Protein AF-A0A3P7J979-F1 (afdb_monomer_lite)

Organism: Strongylus vulgaris (NCBI:txid40348)

Radius of gyration: 21.76 Å; chains: 1; bounding box: 54×29×46 Å

Secondary structure (DSSP, 8-state):
--------HHHHH----------TTS-------GGG-TTT-TT-------HHHHT-

Foldseek 3Di:
DDDPDPDDVCVVPNDDPPPDPPPCPPDNPPPQDPCNPLVPPPPDDDDDDDPVNVVD

Structure (mmCIF, N/CA/C/O backbone):
data_AF-A0A3P7J979-F1
#
_entry.id   AF-A0A3P7J979-F1
#
loop_
_atom_site.group_PDB
_atom_site.id
_atom_site.type_symbol
_atom_site.label_atom_id
_atom_site.label_alt_id
_atom_site.label_comp_id
_atom_site.label_asym_id
_atom_site.label_entity_id
_atom_site.label_seq_id
_atom_site.pdbx_PDB_ins_code
_atom_site.Cartn_x
_atom_site.Cartn_y
_atom_site.Cartn_z
_atom_site.occupancy
_atom_site.B_iso_or_equiv
_atom_site.auth_seq_id
_atom_site.auth_comp_id
_atom_site.auth_asym_id
_atom_site.auth_atom_id
_atom_site.pdbx_PDB_model_num
ATOM 1 N N . MET A 1 1 ? 42.014 -20.709 22.647 1.00 49.41 1 MET A N 1
ATOM 2 C CA . MET A 1 1 ? 41.036 -19.603 22.628 1.00 49.41 1 MET A CA 1
ATOM 3 C C . MET A 1 1 ? 40.948 -19.116 21.191 1.00 49.41 1 MET A C 1
ATOM 5 O O . MET A 1 1 ? 41.836 -18.399 20.753 1.00 49.41 1 MET A O 1
ATOM 9 N N . THR A 1 2 ? 39.990 -19.620 20.416 1.00 60.38 2 THR A N 1
ATOM 10 C CA . THR A 1 2 ? 39.747 -19.169 19.037 1.00 60.38 2 THR A CA 1
ATOM 11 C C . THR A 1 2 ? 38.900 -17.894 19.077 1.00 60.38 2 THR A C 1
ATOM 13 O O . THR A 1 2 ? 37.925 -17.857 19.829 1.00 60.38 2 THR A O 1
ATOM 16 N N . PRO A 1 3 ? 39.262 -16.832 18.337 1.00 64.19 3 PRO A N 1
ATOM 17 C CA . PRO A 1 3 ? 38.456 -15.618 18.305 1.00 64.19 3 PRO A CA 1
ATOM 18 C C . PRO A 1 3 ? 37.101 -15.908 17.638 1.00 64.19 3 PRO A C 1
ATOM 20 O O . PRO A 1 3 ? 37.053 -16.698 16.690 1.00 64.19 3 PRO A O 1
ATOM 23 N N . PRO A 1 4 ? 35.997 -15.295 18.102 1.00 67.31 4 PRO A N 1
ATOM 24 C CA . PRO A 1 4 ? 34.714 -15.423 17.427 1.00 67.31 4 PRO A CA 1
ATOM 25 C C . PRO A 1 4 ? 34.824 -14.777 16.042 1.00 67.31 4 PRO A C 1
ATOM 27 O O . PRO A 1 4 ? 35.045 -13.571 15.927 1.00 67.31 4 PRO A O 1
ATOM 30 N N . MET A 1 5 ? 34.695 -15.579 14.984 1.00 70.69 5 MET A N 1
ATOM 31 C CA . MET A 1 5 ? 34.536 -15.051 13.632 1.00 70.69 5 MET A CA 1
ATOM 32 C C . MET A 1 5 ? 33.162 -14.388 13.557 1.00 70.69 5 MET A C 1
ATOM 34 O O . MET A 1 5 ? 32.138 -15.067 13.533 1.00 70.69 5 MET A O 1
ATOM 38 N N . ILE A 1 6 ? 33.138 -13.055 13.584 1.00 74.19 6 ILE A N 1
ATOM 39 C CA . ILE A 1 6 ? 31.927 -12.286 13.304 1.00 74.19 6 ILE A CA 1
ATOM 40 C C . ILE A 1 6 ? 31.642 -12.483 11.819 1.00 74.19 6 ILE A C 1
ATOM 42 O O . ILE A 1 6 ? 32.372 -11.972 10.969 1.00 74.19 6 ILE A O 1
ATOM 46 N N . LEU A 1 7 ? 30.613 -13.274 11.524 1.00 68.75 7 LEU A N 1
ATOM 47 C CA . LEU A 1 7 ? 30.165 -13.493 10.157 1.00 68.75 7 LEU A CA 1
ATOM 48 C C . LEU A 1 7 ? 29.716 -12.149 9.566 1.00 68.75 7 LEU A C 1
ATOM 50 O O . LEU A 1 7 ? 29.020 -11.382 10.246 1.00 68.75 7 LEU A O 1
ATOM 54 N N . PRO A 1 8 ? 30.106 -11.830 8.321 1.00 74.00 8 PRO A N 1
ATOM 55 C CA . PRO A 1 8 ? 29.645 -10.621 7.665 1.00 74.00 8 PRO A CA 1
ATOM 56 C C . PRO A 1 8 ? 28.107 -10.633 7.574 1.00 74.00 8 PRO A C 1
ATOM 58 O O . PRO A 1 8 ? 27.510 -11.693 7.374 1.00 74.00 8 PRO A O 1
ATOM 61 N N . PRO A 1 9 ? 27.432 -9.472 7.678 1.00 65.31 9 PRO A N 1
ATOM 62 C CA . PRO A 1 9 ? 25.967 -9.396 7.674 1.00 65.31 9 PRO A CA 1
ATOM 63 C C . PRO A 1 9 ? 25.300 -10.072 6.469 1.00 65.31 9 PRO A C 1
ATOM 65 O O . PRO A 1 9 ? 24.165 -10.518 6.573 1.00 65.31 9 PRO A O 1
ATOM 68 N N . THR A 1 10 ? 26.006 -10.185 5.342 1.00 66.81 10 THR A N 1
ATOM 69 C CA . THR A 1 10 ? 25.559 -10.903 4.140 1.00 66.81 10 THR A CA 1
ATOM 70 C C . THR A 1 10 ? 25.385 -12.402 4.363 1.00 66.81 10 THR A C 1
ATOM 72 O O . THR A 1 10 ? 24.494 -12.999 3.769 1.00 66.81 10 THR A O 1
ATOM 75 N N . GLU A 1 11 ? 26.216 -13.007 5.212 1.00 65.12 11 GLU A N 1
ATOM 76 C CA . GLU A 1 11 ? 26.104 -14.416 5.605 1.00 65.12 11 GLU A CA 1
ATOM 77 C C . GLU A 1 11 ? 25.099 -14.607 6.748 1.00 65.12 11 GLU A C 1
ATOM 79 O O . GLU A 1 11 ? 24.513 -15.678 6.870 1.00 65.12 11 GLU A O 1
ATOM 84 N N . LEU A 1 12 ? 24.856 -13.566 7.556 1.00 66.31 12 LEU A N 1
ATOM 85 C CA . LEU A 1 12 ? 23.929 -13.622 8.691 1.00 66.31 12 LEU A CA 1
ATOM 86 C C . LEU A 1 12 ? 22.462 -13.345 8.304 1.00 66.31 12 LEU A C 1
ATOM 88 O O . LEU A 1 12 ? 21.554 -13.956 8.859 1.00 66.31 12 LEU A O 1
ATOM 92 N N . TYR A 1 13 ? 22.228 -12.420 7.369 1.00 72.50 13 TYR A N 1
ATOM 93 C CA . TYR A 1 13 ? 20.894 -11.928 6.991 1.00 72.50 13 TYR A CA 1
ATOM 94 C C . TYR A 1 13 ? 20.555 -12.138 5.505 1.00 72.50 13 TYR A C 1
ATOM 96 O O . TYR A 1 13 ? 19.458 -11.791 5.070 1.00 72.50 13 TYR A O 1
ATOM 104 N N . GLY A 1 14 ? 21.472 -12.710 4.716 1.00 69.62 14 GLY A N 1
ATOM 105 C CA . GLY A 1 14 ? 21.326 -12.838 3.266 1.00 69.62 14 GLY A CA 1
ATOM 106 C C . GLY A 1 14 ? 21.512 -11.510 2.518 1.00 69.62 14 GLY A C 1
ATOM 107 O O . GLY A 1 14 ? 21.674 -10.439 3.103 1.00 69.62 14 GLY A O 1
ATOM 108 N N . THR A 1 15 ? 21.514 -11.565 1.184 1.00 71.19 15 THR A N 1
ATOM 109 C CA . THR A 1 15 ? 21.578 -10.370 0.328 1.00 71.19 15 THR A CA 1
ATOM 110 C C . THR A 1 15 ? 20.178 -9.959 -0.112 1.00 71.19 15 THR A C 1
ATOM 112 O O . THR A 1 15 ? 19.467 -10.766 -0.710 1.00 71.19 15 THR A O 1
ATOM 115 N N . ILE A 1 16 ? 19.797 -8.696 0.101 1.00 72.06 16 ILE A N 1
ATO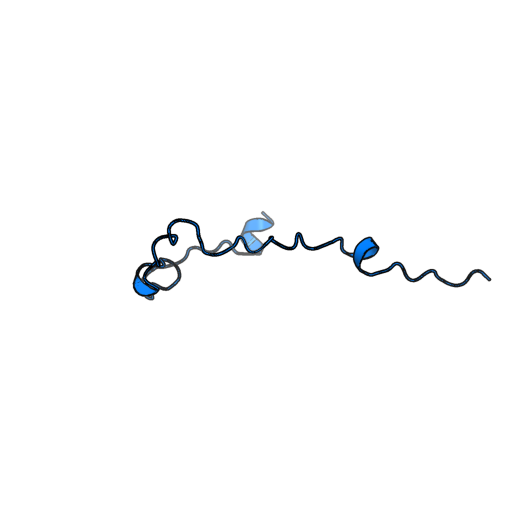M 116 C CA . ILE A 1 16 ? 18.597 -8.130 -0.531 1.00 72.06 16 ILE A CA 1
ATOM 117 C C . ILE A 1 16 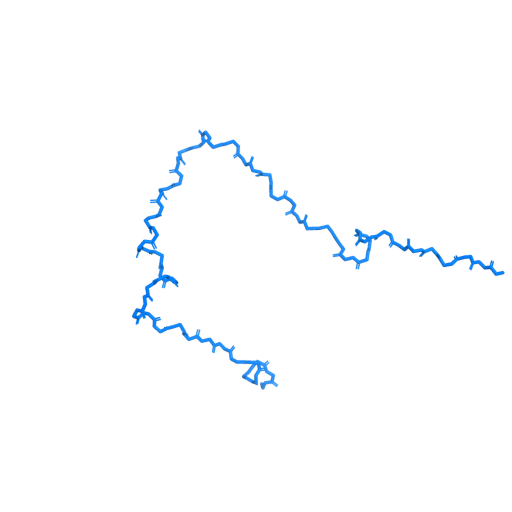? 18.820 -8.179 -2.050 1.00 72.06 16 ILE A C 1
ATOM 119 O O . ILE A 1 16 ? 19.823 -7.620 -2.513 1.00 72.06 16 ILE A O 1
ATOM 123 N N . PRO A 1 17 ? 17.938 -8.818 -2.842 1.00 62.81 17 PRO A N 1
ATOM 124 C CA . PRO A 1 17 ? 18.054 -8.797 -4.291 1.00 62.81 17 PRO A CA 1
ATOM 125 C C . PRO A 1 17 ? 17.950 -7.346 -4.755 1.00 62.81 17 PRO A C 1
ATOM 127 O O . PRO A 1 17 ? 16.892 -6.718 -4.717 1.00 62.81 17 PRO A O 1
ATOM 130 N N . ARG A 1 18 ? 19.091 -6.779 -5.145 1.00 64.31 18 ARG A N 1
ATOM 131 C CA . ARG A 1 18 ? 19.167 -5.412 -5.642 1.00 64.31 18 ARG A CA 1
ATOM 132 C C . ARG A 1 18 ? 18.577 -5.420 -7.043 1.00 64.31 18 ARG A C 1
ATOM 134 O O . ARG A 1 18 ? 19.248 -5.821 -7.991 1.00 64.31 18 ARG A O 1
ATOM 141 N N . ALA A 1 19 ? 17.313 -5.017 -7.153 1.00 65.44 19 ALA A N 1
ATOM 142 C CA . ALA A 1 19 ? 16.653 -4.858 -8.438 1.00 65.44 19 ALA A CA 1
ATOM 143 C C . ALA A 1 19 ? 17.542 -3.998 -9.345 1.00 65.44 19 ALA A C 1
A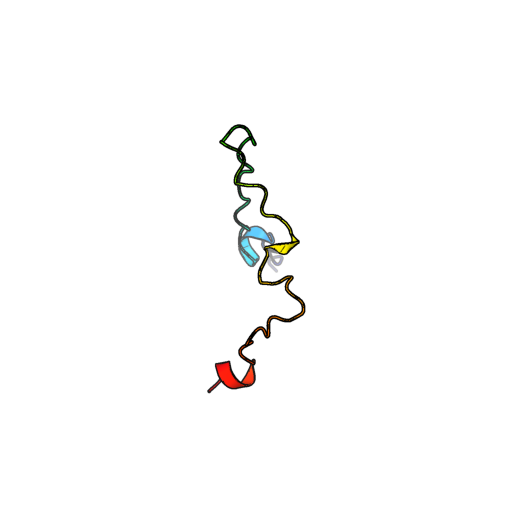TOM 145 O O . ALA A 1 19 ? 17.907 -2.869 -9.004 1.00 65.44 19 ALA A O 1
ATOM 146 N N . THR A 1 20 ? 17.942 -4.557 -10.484 1.00 63.56 20 THR A N 1
ATOM 147 C CA . THR A 1 20 ? 18.618 -3.795 -11.525 1.00 63.56 20 THR A CA 1
ATOM 148 C C . THR A 1 20 ? 17.606 -2.771 -12.022 1.00 63.56 20 THR A C 1
ATOM 150 O O . THR A 1 20 ? 16.588 -3.145 -12.601 1.00 63.56 20 THR A O 1
ATOM 153 N N . LEU A 1 21 ? 17.836 -1.485 -11.745 1.00 63.78 21 LEU A N 1
ATOM 154 C CA . LEU A 1 21 ? 17.035 -0.417 -12.336 1.00 63.78 21 LEU A CA 1
ATOM 155 C C . LEU A 1 21 ? 17.275 -0.475 -13.845 1.00 63.78 21 LEU A C 1
ATOM 157 O O . LEU A 1 21 ? 18.313 -0.026 -14.332 1.00 63.78 21 LEU A O 1
ATOM 161 N N . LEU A 1 22 ? 16.350 -1.106 -14.570 1.00 66.25 22 LEU A N 1
ATOM 162 C CA . LEU A 1 22 ? 16.374 -1.130 -16.024 1.00 66.25 22 LEU A CA 1
ATOM 163 C C . LEU A 1 22 ? 16.403 0.324 -16.522 1.00 66.25 22 LEU A C 1
ATOM 165 O O . LEU A 1 22 ? 15.689 1.168 -15.967 1.00 66.25 22 LEU A O 1
ATOM 169 N N . PRO A 1 23 ? 17.208 0.641 -17.552 1.00 60.50 23 PRO A N 1
ATOM 170 C CA . PRO A 1 23 ? 17.162 1.945 -18.190 1.00 60.50 23 PRO A CA 1
ATOM 171 C C . PRO A 1 23 ? 15.715 2.269 -18.557 1.00 60.50 23 PRO A C 1
ATOM 173 O O . PRO A 1 23 ? 15.020 1.446 -19.157 1.00 60.50 23 PRO A O 1
ATOM 176 N N . ARG A 1 24 ? 15.262 3.470 -18.193 1.00 59.69 24 ARG A N 1
ATOM 177 C CA . ARG A 1 24 ? 13.908 4.001 -18.423 1.00 59.69 24 ARG A CA 1
ATOM 178 C C . ARG A 1 24 ? 13.657 4.312 -19.912 1.00 59.69 24 ARG A C 1
ATOM 180 O O . ARG A 1 24 ? 13.108 5.349 -20.248 1.00 59.69 24 ARG A O 1
ATOM 187 N N . ASN A 1 25 ? 14.099 3.427 -20.802 1.00 57.47 25 ASN A N 1
ATOM 188 C CA . ASN A 1 25 ? 13.987 3.545 -22.255 1.00 57.47 25 ASN A CA 1
ATOM 189 C C . ASN A 1 25 ? 12.997 2.520 -22.840 1.00 57.47 25 ASN A C 1
ATOM 191 O O . ASN A 1 25 ? 12.821 2.467 -24.053 1.00 57.47 25 ASN A O 1
ATOM 195 N N . GLY A 1 26 ? 12.351 1.702 -22.001 1.00 62.16 26 GLY A N 1
ATOM 196 C CA . GLY A 1 26 ? 11.144 0.967 -22.387 1.00 62.16 26 GLY A CA 1
ATOM 197 C C . GLY A 1 26 ? 9.933 1.906 -22.447 1.00 62.16 26 GLY A C 1
ATOM 198 O O . GLY A 1 26 ? 10.016 3.012 -21.902 1.00 62.16 26 GLY A O 1
ATOM 199 N N . PRO A 1 27 ? 8.811 1.501 -23.080 1.00 60.47 27 PRO A N 1
ATOM 200 C CA . PRO A 1 27 ? 7.576 2.276 -23.023 1.00 60.47 27 PRO A CA 1
ATOM 201 C C . PRO A 1 27 ? 7.315 2.602 -21.559 1.00 60.47 27 PRO A C 1
ATOM 203 O O . PRO A 1 27 ? 7.282 1.702 -20.719 1.00 60.47 27 PRO A O 1
ATOM 206 N N . MET A 1 28 ? 7.260 3.899 -21.255 1.00 59.88 28 MET A N 1
ATOM 207 C CA . MET A 1 28 ? 7.009 4.393 -19.913 1.00 59.88 28 MET A CA 1
ATOM 208 C C . MET A 1 28 ? 5.783 3.638 -19.414 1.00 59.88 28 MET A C 1
ATOM 210 O O . MET A 1 28 ? 4.710 3.787 -20.000 1.00 59.88 28 MET A O 1
ATOM 214 N N . ALA A 1 29 ? 5.963 2.769 -18.407 1.00 61.88 29 ALA A N 1
ATOM 215 C CA . ALA A 1 29 ? 4.829 2.178 -17.711 1.00 61.88 29 ALA A CA 1
ATOM 216 C C . ALA A 1 29 ? 3.868 3.338 -17.443 1.00 61.88 29 ALA A C 1
ATOM 218 O O . ALA A 1 29 ? 4.364 4.406 -17.048 1.00 61.88 29 ALA A O 1
ATOM 219 N N . PRO A 1 30 ? 2.571 3.199 -17.783 1.00 63.56 30 PRO A N 1
ATOM 220 C CA . PRO A 1 30 ? 1.643 4.316 -17.727 1.00 63.56 30 PRO A CA 1
ATOM 221 C C . PRO A 1 30 ? 1.844 4.985 -16.378 1.00 63.56 30 PRO A C 1
ATOM 223 O O . PRO A 1 30 ? 1.853 4.296 -15.358 1.00 63.56 30 PRO A O 1
ATOM 226 N N . VAL A 1 31 ? 2.159 6.284 -16.400 1.00 65.56 31 VAL A N 1
ATOM 227 C CA . VAL A 1 31 ? 2.342 7.067 -15.181 1.00 65.56 31 VAL A CA 1
ATOM 228 C C . VAL A 1 31 ? 1.011 6.954 -14.463 1.00 65.56 31 VAL A C 1
ATOM 230 O O . VAL A 1 31 ? 0.046 7.594 -14.867 1.00 65.56 31 VAL A O 1
ATOM 233 N N . GLN A 1 32 ? 0.929 6.035 -13.503 1.00 68.31 32 GLN A N 1
ATOM 234 C CA . GLN A 1 32 ? -0.290 5.817 -12.749 1.00 68.31 32 GLN A CA 1
ATOM 235 C C . GLN A 1 32 ? -0.535 7.124 -12.011 1.00 68.31 32 GLN A C 1
ATOM 237 O O . GLN A 1 32 ? 0.356 7.591 -11.292 1.00 68.31 32 GLN A O 1
ATOM 242 N N . ASP A 1 33 ? -1.687 7.751 -12.255 1.00 72.25 33 ASP A N 1
ATOM 243 C CA . ASP A 1 33 ? -2.055 8.936 -11.499 1.00 72.25 33 ASP A CA 1
ATOM 244 C C . ASP A 1 33 ? -2.073 8.512 -10.026 1.00 72.25 33 ASP A C 1
ATOM 246 O O . ASP A 1 33 ? -2.695 7.499 -9.687 1.00 72.25 33 ASP A O 1
ATOM 250 N N . PRO A 1 34 ? -1.376 9.228 -9.131 1.00 68.00 34 PRO A N 1
ATOM 251 C CA . PRO A 1 34 ? -1.421 8.914 -7.716 1.00 68.00 34 PRO A CA 1
ATOM 252 C C . PRO A 1 34 ? -2.854 8.844 -7.169 1.00 68.00 34 PRO A C 1
ATOM 254 O O . PRO A 1 34 ? -3.107 8.127 -6.207 1.00 68.00 34 PRO A O 1
ATOM 257 N N . LYS A 1 35 ? -3.807 9.544 -7.792 1.00 69.88 35 LYS A N 1
ATOM 258 C CA . LYS A 1 35 ? -5.229 9.496 -7.431 1.00 69.88 35 LYS A CA 1
ATOM 259 C C . LYS A 1 35 ? -5.927 8.187 -7.802 1.00 69.88 35 LYS A C 1
ATOM 261 O O . LYS A 1 35 ? -6.936 7.868 -7.185 1.00 69.88 35 LYS A O 1
ATOM 266 N N . ASP A 1 36 ? -5.386 7.431 -8.752 1.00 74.69 36 ASP A N 1
ATOM 267 C CA . ASP A 1 36 ? -5.908 6.123 -9.162 1.00 74.69 36 ASP A CA 1
ATOM 268 C C . ASP A 1 36 ? -5.302 4.974 -8.339 1.00 74.69 36 ASP A C 1
ATOM 270 O O . ASP A 1 36 ? -5.666 3.808 -8.519 1.00 74.69 36 ASP A O 1
ATOM 274 N N . LEU A 1 37 ? -4.365 5.272 -7.428 1.00 78.06 37 LEU A N 1
ATOM 275 C CA . LEU A 1 37 ? -3.800 4.273 -6.530 1.00 78.06 37 LEU A CA 1
ATOM 276 C C . LEU A 1 37 ? -4.858 3.914 -5.488 1.00 78.06 37 LEU A C 1
ATOM 278 O O . LEU A 1 37 ? -5.191 4.731 -4.629 1.00 78.06 37 LEU A O 1
ATOM 282 N N . PRO A 1 38 ? -5.357 2.670 -5.476 1.00 77.75 38 PRO A N 1
ATOM 283 C CA . PRO A 1 38 ? -6.490 2.332 -4.637 1.00 77.75 38 PRO A CA 1
ATOM 284 C C . PRO A 1 38 ? -6.093 2.333 -3.153 1.00 77.75 38 PRO A C 1
ATOM 286 O O . PRO A 1 38 ? -6.956 2.340 -2.294 1.00 77.75 38 PRO A O 1
ATOM 289 N N . PHE A 1 39 ? -4.804 2.311 -2.803 1.00 78.88 39 PHE A N 1
ATOM 290 C CA . PHE A 1 39 ? -4.341 2.477 -1.416 1.00 78.88 39 PHE A CA 1
ATOM 291 C C . PHE A 1 39 ? -4.252 3.946 -0.965 1.00 78.88 39 PHE A C 1
ATOM 293 O O . PHE A 1 39 ? -4.013 4.195 0.212 1.00 78.88 39 PHE A O 1
ATOM 300 N N . LEU A 1 40 ? -4.412 4.909 -1.881 1.00 77.88 40 LEU A N 1
ATOM 301 C CA . LEU A 1 40 ? -4.472 6.341 -1.575 1.00 77.88 40 LEU A CA 1
ATOM 302 C C . LEU A 1 40 ? -5.904 6.887 -1.565 1.00 77.88 40 LEU A C 1
ATOM 304 O O . LEU A 1 40 ? -6.089 8.048 -1.210 1.00 77.88 40 LEU A O 1
ATOM 308 N N . ASP A 1 41 ? -6.904 6.078 -1.926 1.00 82.81 41 ASP A N 1
ATOM 309 C CA . ASP A 1 41 ? -8.311 6.467 -1.832 1.00 82.81 41 ASP A CA 1
ATOM 310 C C . ASP A 1 41 ? -8.730 6.591 -0.352 1.00 82.81 41 ASP A C 1
ATOM 312 O O . ASP A 1 41 ? -8.820 5.572 0.341 1.00 82.81 41 ASP A O 1
ATOM 316 N N . PRO A 1 42 ? -9.037 7.808 0.144 1.00 79.94 42 PRO A N 1
ATOM 317 C CA . PRO A 1 42 ? -9.419 8.027 1.539 1.00 79.94 42 PRO A CA 1
ATOM 318 C C . PRO A 1 42 ? -10.736 7.345 1.927 1.00 79.94 42 PRO A C 1
ATOM 320 O O . PRO A 1 42 ? -10.994 7.140 3.113 1.00 79.94 42 PRO A O 1
ATOM 323 N N . ASN A 1 43 ? -11.590 7.025 0.950 1.00 86.06 43 ASN A N 1
ATOM 324 C CA . ASN A 1 43 ? -12.879 6.377 1.183 1.00 86.06 43 ASN A CA 1
ATOM 325 C C . ASN A 1 43 ? -12.783 4.850 1.120 1.00 86.06 43 ASN A C 1
ATOM 327 O O . ASN A 1 43 ? -13.727 4.154 1.513 1.00 86.06 43 ASN A O 1
ATOM 331 N N . ARG A 1 44 ? -11.660 4.304 0.641 1.00 81.69 44 ARG A N 1
ATOM 332 C CA . ARG A 1 44 ? -11.480 2.861 0.549 1.00 81.69 44 ARG A CA 1
ATOM 333 C C . ARG A 1 44 ? -11.144 2.299 1.924 1.00 81.69 44 ARG A C 1
ATOM 335 O O . ARG A 1 44 ? -10.085 2.547 2.491 1.00 81.69 44 ARG A O 1
ATOM 342 N N . LYS A 1 45 ? -12.041 1.465 2.446 1.00 82.62 45 LYS A N 1
ATOM 343 C CA . LYS A 1 45 ? -11.759 0.657 3.634 1.00 82.62 45 LYS A CA 1
ATOM 344 C C . LYS A 1 45 ? -10.816 -0.478 3.233 1.00 82.62 45 LYS A C 1
ATOM 346 O O . LYS A 1 45 ? -11.196 -1.341 2.445 1.00 82.62 45 LYS A O 1
ATOM 351 N N . GLN A 1 46 ? -9.589 -0.461 3.744 1.00 80.31 46 GLN A N 1
ATOM 352 C CA . GLN A 1 46 ? -8.656 -1.573 3.600 1.00 80.31 46 GLN A CA 1
ATOM 353 C C . GLN A 1 46 ? -8.907 -2.573 4.727 1.00 80.31 46 GLN A C 1
ATOM 355 O O . GLN A 1 46 ? -8.573 -2.315 5.884 1.00 80.31 46 GLN A O 1
ATOM 360 N N . GLU A 1 47 ? -9.504 -3.712 4.387 1.00 82.56 47 GLU A N 1
ATOM 361 C CA . GLU A 1 47 ? -9.519 -4.855 5.295 1.00 82.56 47 GLU A CA 1
ATOM 362 C C . GLU A 1 47 ? -8.070 -5.282 5.557 1.00 82.56 47 GLU A C 1
ATOM 364 O O . GLU A 1 47 ? -7.262 -5.404 4.634 1.00 82.56 47 GLU A O 1
ATOM 369 N N . THR A 1 48 ? -7.720 -5.411 6.832 1.00 81.88 48 THR A N 1
ATOM 370 C CA . THR A 1 48 ? -6.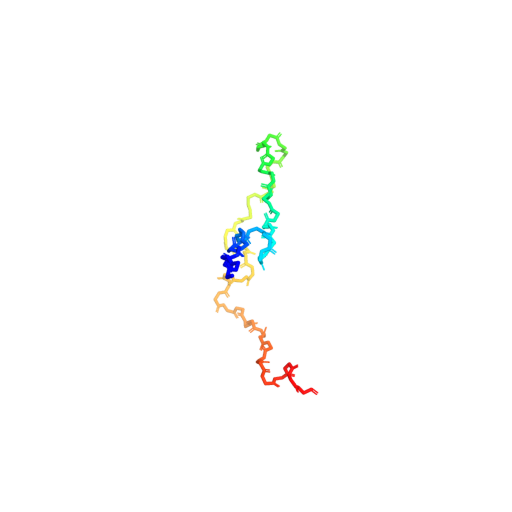375 -5.777 7.273 1.00 81.88 48 THR A CA 1
ATOM 371 C C . THR A 1 48 ? -6.515 -6.928 8.247 1.00 81.88 48 THR A C 1
ATOM 373 O O . THR A 1 48 ? -7.233 -6.802 9.236 1.00 81.88 48 THR A O 1
ATOM 376 N N . GLN A 1 49 ? -5.823 -8.032 7.972 1.00 87.12 49 GLN A N 1
ATOM 377 C CA . GLN A 1 49 ? -5.775 -9.169 8.879 1.00 87.12 49 GLN A CA 1
ATOM 378 C C . GLN A 1 49 ? -4.966 -8.797 10.121 1.00 87.12 49 GLN A C 1
ATOM 380 O O . GLN A 1 49 ? -3.845 -8.286 10.017 1.00 87.12 49 GLN A O 1
ATOM 385 N N . THR A 1 50 ? -5.537 -9.024 11.301 1.00 87.12 50 THR A N 1
ATOM 386 C CA . THR A 1 50 ? -4.837 -8.737 12.552 1.00 87.12 50 THR A CA 1
ATOM 387 C C . THR A 1 50 ? -3.909 -9.891 12.926 1.00 87.12 50 THR A C 1
ATOM 389 O O . THR A 1 50 ? -4.071 -11.030 12.482 1.00 87.12 50 THR A O 1
ATOM 392 N N . ARG A 1 51 ? -2.896 -9.605 13.752 1.00 88.94 51 ARG A N 1
ATOM 393 C CA . ARG A 1 51 ? -1.935 -10.622 14.205 1.00 88.94 51 ARG A CA 1
ATOM 394 C C . ARG A 1 51 ? -2.632 -11.748 14.963 1.00 88.94 51 ARG A C 1
ATOM 396 O O . ARG A 1 51 ? -2.163 -12.877 14.929 1.00 88.94 51 ARG A O 1
ATOM 403 N N . GLU A 1 52 ? -3.716 -11.421 15.650 1.00 90.19 52 GLU A N 1
ATOM 404 C CA . GLU A 1 52 ? -4.535 -12.348 16.413 1.00 90.19 52 GLU A CA 1
ATOM 405 C C . GLU A 1 52 ? -5.264 -13.310 15.475 1.00 90.19 52 GLU A C 1
ATOM 407 O O . GLU A 1 52 ? -5.243 -14.499 15.735 1.00 90.19 52 GLU A O 1
ATOM 412 N N . GLU A 1 53 ? -5.829 -12.836 14.361 1.00 86.38 53 GLU A N 1
ATOM 413 C CA . GLU A 1 53 ? -6.472 -13.702 13.362 1.00 86.38 53 GLU A CA 1
ATOM 414 C C . GLU A 1 53 ? -5.484 -14.683 12.714 1.00 86.38 53 GLU A C 1
ATOM 416 O O . GLU A 1 53 ? -5.829 -15.828 12.455 1.00 86.38 53 GLU A O 1
ATOM 421 N N . LEU A 1 54 ? -4.237 -14.257 12.504 1.00 85.56 54 LEU A N 1
ATOM 422 C CA . LEU A 1 54 ? -3.207 -15.069 11.851 1.00 85.56 54 LEU A CA 1
ATOM 423 C C . LEU A 1 54 ? -2.693 -16.238 12.716 1.00 8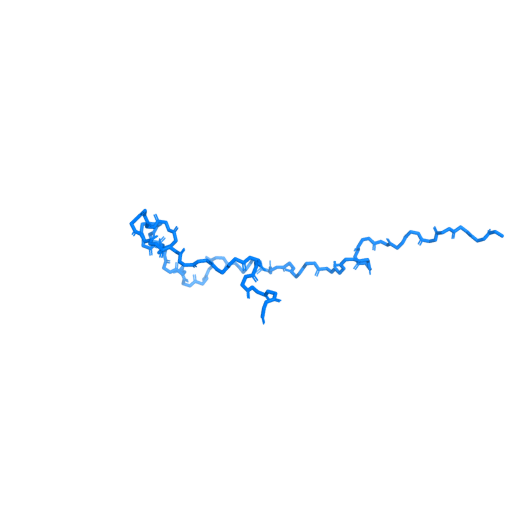5.56 54 LEU A C 1
ATOM 425 O O . LEU A 1 54 ? -2.054 -17.151 12.196 1.00 85.56 54 LEU A O 1
ATOM 429 N N . ILE A 1 55 ? -2.894 -16.175 14.036 1.00 88.06 55 ILE A N 1
ATOM 430 C CA . ILE A 1 55 ? -2.425 -17.197 14.988 1.00 88.06 55 ILE A CA 1
ATOM 431 C C . ILE A 1 55 ? -3.521 -18.196 15.399 1.00 88.06 55 ILE A C 1
ATOM 433 O O . ILE A 1 55 ? -3.248 -19.041 16.255 1.00 88.06 55 ILE A O 1
ATOM 437 N N . TYR A 1 56 ? -4.723 -18.097 14.820 1.00 67.12 56 TYR A N 1
ATOM 438 C CA . TYR A 1 56 ? -5.822 -19.064 14.965 1.00 67.12 56 TYR A CA 1
ATOM 439 C C . TYR A 1 56 ? -5.922 -19.980 13.742 1.00 67.12 56 TYR A C 1
ATOM 441 O O . TYR A 1 56 ? -6.356 -21.138 13.938 1.00 67.12 56 TYR A O 1
#

Sequence (56 aa):
MTPPMILPPTELYGTIPRATLLPR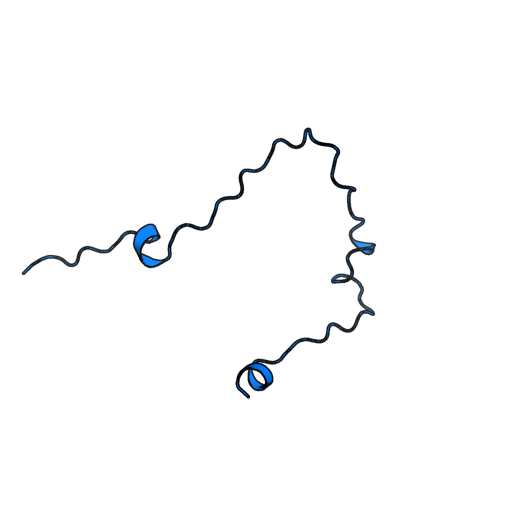NGPMAPVQDPKDLPFLDPNRKQETQTREELIY

pLDDT: mean 71.77, std 9.59, range [49.41, 90.19]